Protein AF-A0A2E7N720-F1 (afdb_monomer_lite)

Radius of gyration: 13.12 Å; chains: 1; bounding box: 36×22×26 Å

Foldseek 3Di:
DDDPPCPQDHPPDPRVVVVCVVVVHDDDFDWDAACQGDIDTDDDQFCVPRDPDTDGRPDDDDDD

pLDDT: mean 86.06, std 16.61, range [36.75, 97.12]

Secondary structure (DSSP, 8-state):
-----TTTS-TTSHHHHHHHHTTT------EEE-TTS-EEE-SSSBSTTTSS--SBGGG-----

Sequence (64 aa):
MTGSHRNSAPENTVAAFDGALAKGMAIELDIQRTVDDHLVVVHDPTVDRTTYGSGKIAAICDMI

Structure (mmCIF, N/CA/C/O backbone):
data_AF-A0A2E7N720-F1
#
_entry.id   AF-A0A2E7N720-F1
#
loop_
_atom_site.group_PDB
_atom_site.id
_atom_site.type_symbol
_atom_site.label_atom_id
_atom_site.label_alt_id
_atom_site.label_comp_id
_atom_site.label_asym_id
_atom_site.label_entity_id
_atom_site.label_seq_id
_atom_site.pdbx_PDB_ins_code
_atom_site.Cartn_x
_atom_site.Cartn_y
_atom_site.Cartn_z
_atom_site.occupancy
_atom_site.B_iso_or_equiv
_atom_site.auth_seq_id
_atom_site.auth_comp_id
_atom_site.auth_asym_id
_atom_site.auth_atom_id
_atom_site.pdbx_PDB_model_num
ATOM 1 N N . MET A 1 1 ? 21.368 -7.664 4.813 1.00 39.31 1 MET A N 1
ATOM 2 C CA . MET A 1 1 ? 21.742 -6.894 3.608 1.00 39.31 1 MET A CA 1
ATOM 3 C C . MET A 1 1 ? 20.787 -5.706 3.538 1.00 39.31 1 MET A C 1
ATOM 5 O O . MET A 1 1 ? 19.694 -5.826 3.011 1.00 39.31 1 MET A O 1
ATOM 9 N N . THR A 1 2 ? 21.111 -4.621 4.242 1.00 36.75 2 THR A N 1
ATOM 10 C CA . THR A 1 2 ? 20.213 -3.480 4.495 1.00 36.75 2 THR A CA 1
ATOM 11 C C . THR A 1 2 ? 20.369 -2.441 3.386 1.00 36.75 2 THR A C 1
ATOM 13 O O . THR A 1 2 ? 21.191 -1.534 3.491 1.00 36.75 2 THR A O 1
ATOM 16 N N . GLY A 1 3 ? 19.624 -2.605 2.296 1.00 39.22 3 GLY A N 1
ATOM 17 C CA . GLY A 1 3 ? 19.576 -1.657 1.185 1.00 39.22 3 GLY A CA 1
ATOM 18 C C . GLY A 1 3 ? 18.193 -1.038 1.096 1.00 39.22 3 GLY A C 1
ATOM 19 O O . GLY A 1 3 ? 17.380 -1.465 0.290 1.00 39.22 3 GLY A O 1
ATOM 20 N N . SER A 1 4 ? 17.895 -0.052 1.940 1.00 46.28 4 SER A N 1
ATOM 21 C CA . SER A 1 4 ? 16.670 0.726 1.775 1.00 46.28 4 SER A CA 1
ATOM 22 C C . SER A 1 4 ? 16.802 1.510 0.459 1.00 46.28 4 SER A C 1
ATOM 24 O O . SER A 1 4 ? 17.535 2.498 0.391 1.00 46.28 4 SER A O 1
ATOM 26 N N . HIS A 1 5 ? 16.103 1.073 -0.592 1.00 51.47 5 HIS A N 1
ATOM 27 C CA . HIS A 1 5 ? 15.987 1.748 -1.893 1.00 51.47 5 HIS A CA 1
ATOM 28 C C . HIS A 1 5 ? 15.164 3.050 -1.826 1.00 51.47 5 HIS A C 1
ATOM 30 O O . HIS A 1 5 ? 14.559 3.462 -2.810 1.00 51.47 5 HIS A O 1
ATOM 36 N N . ARG A 1 6 ? 15.159 3.731 -0.674 1.00 51.91 6 ARG A N 1
ATOM 37 C CA . ARG A 1 6 ? 14.339 4.915 -0.369 1.00 51.91 6 ARG A CA 1
ATOM 38 C C . ARG A 1 6 ? 14.604 6.137 -1.258 1.00 51.91 6 ARG A C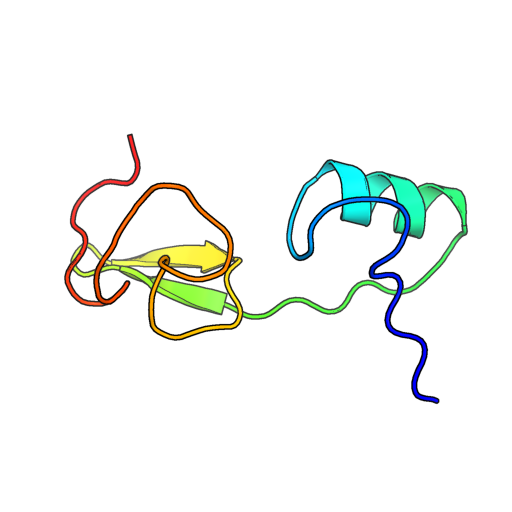 1
ATOM 40 O O . ARG A 1 6 ? 13.916 7.135 -1.114 1.00 51.91 6 ARG 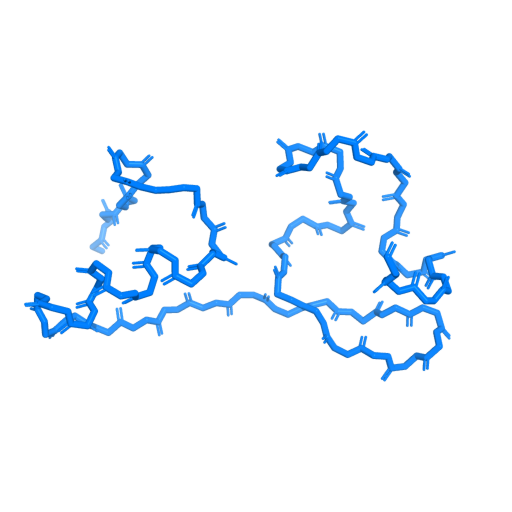A O 1
ATOM 47 N N . ASN A 1 7 ? 15.588 6.090 -2.157 1.00 58.03 7 ASN A N 1
ATOM 48 C CA . ASN A 1 7 ? 16.057 7.262 -2.901 1.00 58.03 7 ASN A CA 1
ATOM 49 C C . ASN A 1 7 ? 15.530 7.390 -4.340 1.00 58.03 7 ASN A C 1
ATOM 51 O O . ASN A 1 7 ? 15.907 8.344 -5.013 1.00 58.03 7 ASN A O 1
ATOM 55 N N . SER A 1 8 ? 14.708 6.463 -4.846 1.00 74.19 8 SER A N 1
ATOM 56 C CA . SER A 1 8 ? 14.221 6.532 -6.242 1.00 74.19 8 SER A CA 1
ATOM 57 C C . SER A 1 8 ? 12.716 6.770 -6.375 1.00 74.19 8 SER A C 1
ATOM 59 O O . SER A 1 8 ? 12.296 7.405 -7.336 1.00 74.19 8 SER A O 1
ATOM 61 N N . ALA A 1 9 ? 11.915 6.289 -5.426 1.00 85.75 9 ALA A N 1
ATOM 62 C CA . ALA A 1 9 ? 10.470 6.487 -5.365 1.00 85.75 9 ALA A CA 1
ATOM 63 C C . ALA A 1 9 ? 9.988 6.249 -3.920 1.00 85.75 9 ALA A C 1
ATOM 65 O O . ALA A 1 9 ? 10.703 5.584 -3.160 1.00 85.75 9 ALA A O 1
ATOM 66 N N . PRO A 1 10 ? 8.810 6.766 -3.524 1.00 87.75 10 PRO A N 1
ATOM 67 C CA . PRO A 1 10 ? 8.229 6.468 -2.219 1.00 87.75 10 PRO A CA 1
ATOM 68 C C . PRO A 1 10 ? 8.030 4.959 -2.026 1.00 87.75 10 PRO A C 1
ATOM 70 O O . PRO A 1 10 ? 7.735 4.237 -2.981 1.00 87.75 10 PRO A O 1
ATOM 73 N N . GLU A 1 11 ? 8.202 4.487 -0.791 1.00 85.94 11 GLU A N 1
ATOM 74 C CA . GLU A 1 11 ? 8.001 3.076 -0.439 1.00 85.94 11 GLU A CA 1
ATOM 75 C C . GLU A 1 11 ? 6.593 2.586 -0.810 1.00 85.94 11 GLU A C 1
ATOM 77 O O . GLU A 1 11 ? 5.648 3.374 -0.821 1.00 85.94 11 GLU A O 1
ATOM 82 N N . ASN A 1 12 ? 6.456 1.287 -1.102 1.00 90.25 12 ASN A N 1
ATOM 83 C CA . ASN A 1 12 ? 5.168 0.639 -1.382 1.00 90.25 12 ASN A CA 1
ATOM 84 C C . ASN A 1 12 ? 4.336 1.296 -2.505 1.00 90.25 12 ASN A C 1
ATOM 86 O O . ASN A 1 12 ? 3.111 1.216 -2.523 1.00 90.25 12 ASN A O 1
ATOM 90 N N . THR A 1 13 ? 5.008 1.921 -3.476 1.00 91.75 13 THR A N 1
ATOM 91 C CA . THR A 1 13 ? 4.382 2.461 -4.690 1.00 91.75 13 THR A CA 1
ATOM 92 C C . THR A 1 13 ? 4.711 1.615 -5.912 1.00 91.75 13 THR A C 1
ATOM 94 O O . THR A 1 13 ? 5.784 1.017 -6.003 1.00 91.75 13 THR A O 1
ATOM 97 N N . VAL A 1 14 ? 3.828 1.651 -6.915 1.00 93.06 14 VAL A N 1
ATOM 98 C CA . VAL A 1 14 ? 4.081 1.033 -8.228 1.00 93.06 14 VAL A CA 1
ATOM 99 C C . VAL A 1 14 ? 5.397 1.536 -8.829 1.00 93.06 14 VAL A C 1
ATOM 101 O O . VAL A 1 14 ? 6.182 0.736 -9.314 1.00 93.06 14 VAL A O 1
ATOM 104 N N . ALA A 1 15 ? 5.714 2.828 -8.692 1.00 93.06 15 ALA A N 1
ATOM 105 C CA . ALA A 1 15 ? 6.972 3.390 -9.185 1.00 93.06 15 ALA A CA 1
ATOM 106 C C . ALA A 1 15 ? 8.219 2.770 -8.519 1.00 93.06 15 ALA A C 1
ATOM 108 O O . ALA A 1 15 ? 9.235 2.548 -9.183 1.00 93.06 15 ALA A O 1
ATOM 109 N N . ALA A 1 16 ? 8.160 2.465 -7.217 1.00 91.50 16 ALA A N 1
ATOM 110 C CA . ALA A 1 16 ? 9.243 1.759 -6.533 1.00 91.50 16 ALA A CA 1
ATOM 111 C C . ALA A 1 16 ? 9.366 0.308 -7.021 1.00 91.50 16 ALA A C 1
ATOM 113 O O . ALA A 1 16 ? 10.482 -0.168 -7.249 1.00 91.50 16 ALA A O 1
ATOM 114 N N . PHE A 1 17 ? 8.234 -0.368 -7.230 1.00 93.00 17 PHE A N 1
ATOM 115 C CA . PHE A 1 17 ? 8.195 -1.735 -7.744 1.00 93.00 17 PHE A CA 1
ATOM 116 C C . PHE A 1 17 ? 8.706 -1.824 -9.184 1.00 93.00 17 PHE A C 1
ATOM 118 O O . PHE A 1 17 ? 9.568 -2.655 -9.457 1.00 93.00 17 PHE A O 1
ATOM 125 N N . ASP A 1 18 ? 8.297 -0.921 -10.072 1.00 94.12 18 ASP A N 1
ATOM 126 C CA . ASP A 1 18 ? 8.807 -0.830 -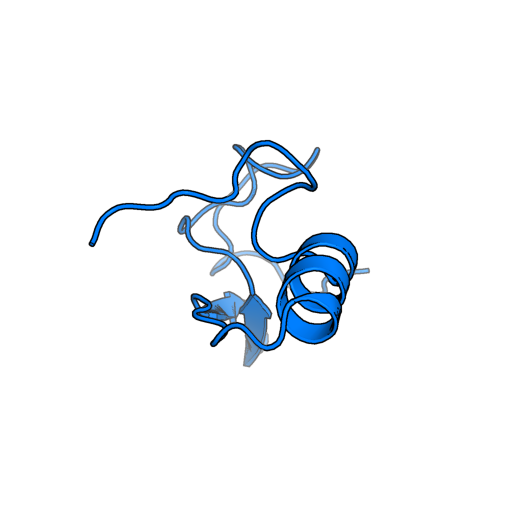11.444 1.00 94.12 18 ASP A CA 1
ATOM 127 C C . ASP A 1 18 ? 10.327 -0.626 -11.458 1.00 94.12 18 ASP A C 1
ATOM 129 O O . ASP A 1 18 ? 11.054 -1.283 -12.208 1.00 94.12 18 ASP A O 1
ATOM 133 N N . GLY A 1 19 ? 10.837 0.236 -10.571 1.00 91.81 19 GLY A N 1
ATOM 134 C CA . GLY A 1 19 ? 12.272 0.457 -10.407 1.00 91.81 19 GLY A CA 1
ATOM 135 C C . GLY A 1 19 ? 13.037 -0.779 -9.916 1.00 91.81 19 GLY A C 1
ATOM 136 O O . GLY A 1 19 ? 14.189 -0.975 -10.314 1.00 91.81 19 GLY A O 1
ATOM 137 N N . ALA A 1 20 ? 12.425 -1.608 -9.066 1.00 91.00 20 ALA A N 1
ATOM 138 C CA . ALA A 1 20 ? 12.994 -2.877 -8.610 1.00 91.00 20 ALA A CA 1
ATOM 139 C C . ALA A 1 20 ? 12.950 -3.949 -9.714 1.00 91.00 20 ALA A C 1
ATOM 141 O O . ALA A 1 20 ? 13.963 -4.609 -9.966 1.00 91.00 20 ALA A O 1
ATOM 142 N N . LEU A 1 21 ? 11.824 -4.060 -10.430 1.00 92.88 21 LEU A N 1
ATOM 143 C CA . LEU A 1 21 ? 11.635 -4.977 -11.558 1.00 92.88 21 LEU A CA 1
ATOM 144 C C . LEU A 1 21 ? 12.637 -4.701 -12.680 1.00 92.88 21 LEU A C 1
ATOM 146 O O . LEU A 1 21 ? 13.298 -5.624 -13.152 1.00 92.88 21 LEU A O 1
ATOM 150 N N . ALA A 1 22 ? 12.829 -3.431 -13.049 1.00 94.12 22 ALA A N 1
ATOM 151 C CA . ALA A 1 22 ? 13.797 -3.025 -14.070 1.00 94.12 22 ALA A CA 1
ATOM 152 C C . ALA A 1 22 ? 15.249 -3.405 -13.720 1.00 94.12 22 ALA A C 1
ATOM 154 O O . ALA A 1 22 ? 16.094 -3.527 -14.605 1.00 94.12 22 ALA A O 1
ATOM 155 N N . LYS A 1 23 ? 15.544 -3.601 -12.430 1.00 93.31 23 LYS A N 1
ATOM 156 C CA . LYS A 1 23 ? 16.860 -4.008 -11.919 1.00 93.31 23 LYS A CA 1
ATOM 157 C C . LYS A 1 23 ? 16.951 -5.510 -11.627 1.00 93.31 23 LYS A C 1
ATOM 159 O O . LYS A 1 23 ? 17.993 -5.960 -11.157 1.00 93.31 23 LYS A O 1
ATOM 164 N N . GLY A 1 24 ? 15.886 -6.278 -11.876 1.00 93.56 24 GLY A N 1
ATOM 165 C CA . GLY A 1 24 ? 15.825 -7.710 -11.570 1.00 93.56 24 GLY A CA 1
ATOM 166 C C . GLY A 1 24 ? 15.904 -8.015 -10.072 1.00 93.56 24 GLY A C 1
ATOM 167 O O . GLY A 1 24 ? 16.453 -9.045 -9.683 1.00 93.56 24 GLY A O 1
ATOM 168 N N . MET A 1 25 ? 15.422 -7.104 -9.224 1.00 93.12 25 MET A N 1
ATOM 169 C CA . MET A 1 25 ? 15.481 -7.243 -7.770 1.00 93.12 25 MET A CA 1
ATOM 170 C C . MET A 1 25 ? 14.218 -7.902 -7.214 1.00 93.12 25 MET A C 1
ATOM 172 O O . MET A 1 25 ? 13.126 -7.731 -7.752 1.00 93.12 25 MET A O 1
ATOM 176 N N . ALA A 1 26 ? 14.367 -8.626 -6.104 1.00 91.06 26 ALA A N 1
ATOM 177 C CA . ALA A 1 26 ? 13.226 -9.099 -5.330 1.00 91.06 26 ALA A CA 1
ATOM 178 C C . ALA A 1 26 ? 12.490 -7.918 -4.675 1.00 91.06 26 ALA A C 1
ATOM 180 O O . ALA A 1 26 ? 13.115 -6.926 -4.292 1.00 91.06 26 ALA A O 1
ATOM 181 N N . ILE A 1 27 ? 11.173 -8.055 -4.532 1.00 91.38 27 ILE A N 1
ATOM 182 C CA . ILE A 1 27 ? 10.302 -7.076 -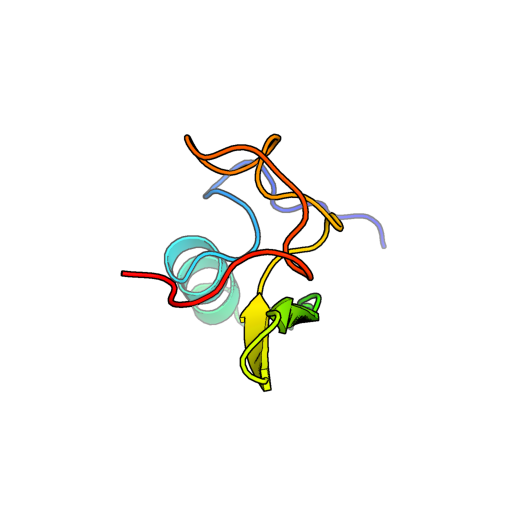3.880 1.00 91.38 27 ILE A CA 1
ATOM 183 C C . ILE A 1 27 ? 9.840 -7.663 -2.550 1.00 91.38 27 ILE A C 1
ATOM 185 O O . ILE A 1 27 ? 9.405 -8.812 -2.488 1.00 91.38 27 ILE A O 1
ATOM 189 N N . GLU A 1 28 ? 9.934 -6.857 -1.504 1.00 91.44 28 GLU A N 1
ATOM 190 C CA . GLU A 1 28 ? 9.301 -7.091 -0.214 1.00 91.44 28 GLU A CA 1
ATOM 191 C C . GLU A 1 28 ? 8.260 -5.984 0.001 1.00 91.44 28 GLU A C 1
ATOM 193 O O . GLU A 1 28 ? 8.426 -4.874 -0.514 1.00 91.44 28 GLU A O 1
ATOM 198 N N . LEU A 1 29 ? 7.140 -6.335 0.634 1.00 93.06 29 LEU A N 1
ATOM 199 C CA . LEU A 1 29 ? 6.035 -5.423 0.898 1.00 93.06 29 LEU A CA 1
ATOM 200 C C . LEU A 1 29 ? 5.319 -5.820 2.186 1.00 93.06 29 LEU A C 1
ATOM 202 O O . LEU A 1 29 ? 5.218 -7.005 2.514 1.00 93.06 29 LEU A O 1
ATOM 206 N N . ASP A 1 30 ? 4.752 -4.818 2.844 1.00 93.25 30 ASP A N 1
ATOM 207 C CA . ASP A 1 30 ? 3.955 -4.962 4.054 1.00 93.25 30 ASP A CA 1
ATOM 208 C C . ASP A 1 30 ? 2.477 -4.762 3.741 1.00 93.25 30 ASP A C 1
ATOM 210 O O . ASP A 1 30 ? 2.101 -3.835 3.017 1.00 93.25 30 ASP A O 1
ATOM 214 N N . ILE A 1 31 ? 1.629 -5.610 4.320 1.00 95.19 31 ILE A N 1
ATOM 215 C CA . ILE A 1 31 ? 0.178 -5.507 4.177 1.00 95.19 31 ILE A CA 1
ATOM 216 C C . ILE A 1 31 ? -0.482 -5.075 5.481 1.00 95.19 31 ILE A C 1
ATOM 218 O O . ILE A 1 31 ? -0.113 -5.512 6.571 1.00 95.19 31 ILE A O 1
ATOM 222 N N . GLN A 1 32 ? -1.522 -4.266 5.342 1.00 95.81 32 GLN A N 1
ATOM 223 C CA . GLN A 1 32 ? -2.454 -3.901 6.403 1.00 95.81 32 GLN A CA 1
ATOM 224 C C . GLN A 1 32 ? -3.881 -4.170 5.922 1.00 95.81 32 GLN A C 1
ATOM 226 O O . GLN A 1 32 ? -4.123 -4.369 4.729 1.00 95.81 32 GLN A O 1
ATOM 231 N N . ARG A 1 33 ? -4.834 -4.191 6.855 1.00 96.56 33 ARG A N 1
ATOM 232 C CA . ARG A 1 33 ? -6.250 -4.452 6.579 1.00 96.56 33 ARG A CA 1
ATOM 233 C C . ARG A 1 33 ? -7.112 -3.278 7.038 1.00 96.56 33 ARG A C 1
ATOM 235 O O . ARG A 1 33 ? -6.951 -2.799 8.161 1.00 96.56 33 ARG A O 1
ATOM 242 N N . THR A 1 34 ? -8.019 -2.83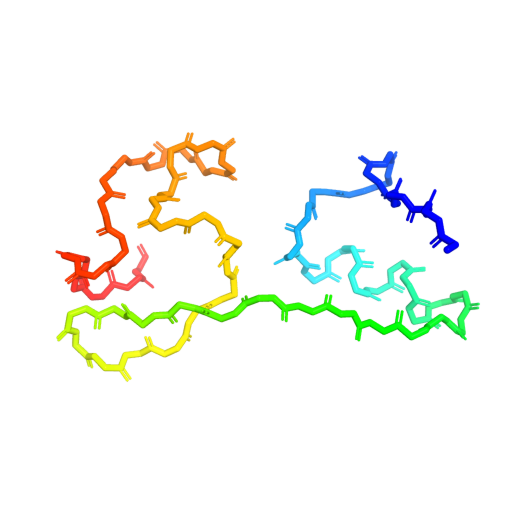5 6.177 1.00 96.31 34 THR A N 1
ATOM 243 C CA . THR A 1 34 ? -9.003 -1.780 6.458 1.00 96.31 34 THR A CA 1
ATOM 244 C C . THR A 1 34 ? -10.190 -2.308 7.272 1.00 96.31 34 THR A C 1
ATOM 246 O O . THR A 1 34 ? -10.331 -3.516 7.497 1.00 96.31 34 THR A O 1
ATOM 249 N N . VAL A 1 35 ? -11.072 -1.410 7.729 1.00 95.94 35 VAL A N 1
ATOM 250 C CA . VAL A 1 35 ? -12.249 -1.800 8.533 1.00 95.94 35 VAL A CA 1
ATOM 251 C C . VAL A 1 35 ? -13.254 -2.634 7.730 1.00 95.94 35 VAL A C 1
ATOM 253 O O . VAL A 1 35 ? -13.966 -3.462 8.295 1.00 95.94 35 VAL A O 1
ATOM 256 N N . ASP A 1 36 ? -13.272 -2.448 6.413 1.00 95.12 36 ASP A N 1
ATOM 257 C CA . ASP A 1 36 ? -14.143 -3.118 5.448 1.00 95.12 36 ASP A CA 1
ATOM 258 C C . ASP A 1 36 ? -13.469 -4.301 4.725 1.00 95.12 36 ASP A C 1
ATOM 260 O O . ASP A 1 36 ? -13.967 -4.765 3.705 1.00 95.12 36 ASP A O 1
ATOM 264 N N . ASP A 1 37 ? -12.384 -4.839 5.298 1.00 94.06 37 ASP A N 1
ATOM 265 C CA . ASP A 1 37 ? -11.700 -6.066 4.847 1.00 94.06 37 ASP A CA 1
ATOM 266 C C . ASP A 1 37 ? -10.941 -5.968 3.511 1.00 94.06 37 ASP A C 1
ATOM 268 O O . ASP A 1 37 ? -10.685 -6.973 2.847 1.00 94.06 37 ASP A O 1
ATOM 272 N N . HIS A 1 38 ? -10.507 -4.767 3.129 1.00 94.81 38 HIS A N 1
ATOM 273 C CA . HIS A 1 38 ? -9.567 -4.591 2.026 1.00 94.81 38 HIS A CA 1
ATOM 274 C C . HIS A 1 38 ? -8.121 -4.706 2.516 1.00 94.81 38 HIS A C 1
ATOM 276 O O . HIS A 1 38 ? -7.742 -4.175 3.565 1.00 94.81 38 HIS A O 1
ATOM 282 N N . LEU A 1 39 ? -7.289 -5.392 1.728 1.00 95.06 39 LEU A N 1
ATOM 283 C CA . LEU A 1 39 ? -5.843 -5.424 1.930 1.00 95.06 39 LEU A CA 1
ATOM 284 C C . LEU A 1 39 ? -5.197 -4.235 1.226 1.00 95.06 39 LEU A C 1
ATOM 286 O O . LEU A 1 39 ? -5.449 -3.988 0.047 1.00 95.06 39 LEU A O 1
ATOM 290 N N . VAL A 1 40 ? -4.326 -3.534 1.942 1.00 94.44 40 VAL A N 1
ATOM 291 C CA . VAL A 1 40 ? -3.584 -2.376 1.435 1.00 94.44 40 VAL A CA 1
ATOM 292 C C . VAL A 1 40 ? -2.096 -2.542 1.703 1.00 94.44 40 VAL A C 1
ATOM 294 O O . VAL A 1 40 ? -1.706 -3.184 2.677 1.00 94.44 40 VAL A O 1
ATOM 297 N N . VAL A 1 41 ? -1.263 -1.957 0.842 1.00 95.50 41 VAL A N 1
ATOM 298 C CA . VAL A 1 41 ? 0.197 -2.038 0.959 1.00 95.50 41 VAL A CA 1
ATOM 299 C C . VAL A 1 41 ? 0.726 -0.793 1.666 1.00 95.50 41 VAL A C 1
ATOM 301 O O . VAL A 1 41 ? 0.951 0.242 1.042 1.00 95.50 41 VAL A O 1
ATOM 304 N N . VAL A 1 42 ? 0.889 -0.881 2.984 1.00 94.62 42 VAL A N 1
ATOM 305 C CA . VAL A 1 42 ? 1.430 0.182 3.842 1.00 94.62 42 VAL A CA 1
ATOM 306 C C . VAL A 1 42 ? 2.161 -0.485 5.003 1.00 94.62 42 VAL A C 1
ATOM 308 O O . VAL A 1 42 ? 1.622 -1.390 5.626 1.00 94.62 42 VAL A O 1
ATOM 311 N N . HIS A 1 43 ? 3.374 -0.035 5.317 1.00 95.12 43 HIS A N 1
ATOM 312 C CA . HIS A 1 43 ? 4.141 -0.586 6.438 1.00 95.12 43 HIS A CA 1
ATOM 313 C C . HIS A 1 43 ? 3.525 -0.200 7.793 1.00 95.12 43 HIS A C 1
ATOM 315 O O . HIS A 1 43 ? 3.259 -1.047 8.647 1.00 95.12 43 HIS A O 1
ATOM 321 N N . ASP A 1 44 ? 3.274 1.093 7.992 1.00 95.62 44 ASP A N 1
ATOM 322 C CA . ASP A 1 44 ? 2.805 1.629 9.269 1.00 95.62 44 ASP A CA 1
ATOM 323 C C . ASP A 1 44 ? 1.326 1.280 9.533 1.00 95.62 44 ASP A C 1
ATOM 325 O O . ASP A 1 44 ? 0.542 1.136 8.598 1.00 95.62 44 ASP A O 1
ATOM 329 N N . PRO A 1 45 ? 0.885 1.213 10.805 1.00 96.44 45 PRO A N 1
ATOM 330 C CA . PRO A 1 45 ? -0.527 1.001 11.143 1.00 96.44 45 PRO A CA 1
ATOM 331 C C . PRO A 1 45 ? -1.412 2.237 10.880 1.00 96.44 45 PRO A C 1
ATOM 333 O O . PRO A 1 45 ? -2.635 2.179 11.054 1.00 96.44 45 PRO A O 1
ATOM 336 N N . THR A 1 46 ? -0.805 3.368 10.516 1.00 96.44 46 THR A N 1
ATOM 337 C CA . THR A 1 46 ? -1.462 4.630 10.163 1.00 96.44 46 THR A CA 1
ATOM 338 C C . THR A 1 46 ? -0.978 5.114 8.799 1.00 96.44 46 THR A C 1
ATOM 340 O O . THR A 1 46 ? 0.072 4.694 8.317 1.00 96.44 46 THR A O 1
ATOM 343 N N . VAL A 1 47 ? -1.737 6.012 8.173 1.00 95.06 47 VAL A N 1
ATOM 344 C CA . VAL A 1 47 ? -1.401 6.566 6.846 1.00 95.06 47 VAL A CA 1
ATOM 345 C C . VAL A 1 47 ? -0.557 7.851 6.915 1.00 95.06 47 VAL A C 1
ATOM 347 O O . VAL A 1 47 ? -0.100 8.356 5.891 1.00 95.06 47 VAL A O 1
ATOM 350 N N . ASP A 1 48 ? -0.328 8.370 8.122 1.00 96.25 48 ASP A N 1
ATOM 351 C CA . ASP A 1 48 ? 0.156 9.727 8.404 1.00 96.25 48 ASP A CA 1
ATOM 352 C C . ASP A 1 48 ? 1.560 10.026 7.847 1.00 96.25 48 ASP A C 1
ATOM 354 O O . ASP A 1 48 ? 1.856 11.157 7.469 1.00 96.25 48 ASP A O 1
ATOM 358 N N . ARG A 1 49 ? 2.460 9.032 7.824 1.00 95.19 49 ARG A N 1
ATOM 359 C CA . ARG A 1 49 ? 3.867 9.234 7.426 1.00 95.19 49 ARG A CA 1
ATOM 360 C C . ARG A 1 49 ? 4.059 9.289 5.909 1.00 95.19 49 ARG A C 1
ATOM 362 O O . ARG A 1 49 ? 4.977 9.959 5.439 1.00 95.19 49 ARG A O 1
ATOM 369 N N . THR A 1 50 ? 3.263 8.534 5.156 1.00 93.56 50 THR A N 1
ATOM 370 C CA . THR A 1 50 ? 3.506 8.250 3.728 1.00 93.56 50 THR A CA 1
ATOM 371 C C . THR A 1 50 ? 2.409 8.770 2.806 1.00 93.56 50 THR A C 1
ATOM 373 O O . THR A 1 50 ? 2.536 8.660 1.587 1.00 93.56 50 THR A O 1
ATOM 376 N N . THR A 1 51 ? 1.353 9.364 3.360 1.00 91.19 51 THR A N 1
ATOM 377 C CA . THR A 1 51 ? 0.231 9.929 2.604 1.00 91.19 51 THR A CA 1
ATOM 378 C C . THR A 1 51 ? -0.129 11.319 3.134 1.00 91.19 51 THR A C 1
ATOM 380 O O . THR A 1 51 ? 0.405 11.771 4.142 1.00 91.19 51 THR A O 1
ATOM 383 N N . TYR A 1 52 ? -1.060 12.001 2.466 1.00 93.44 52 TYR A N 1
ATOM 384 C CA . TYR A 1 52 ? -1.659 13.241 2.978 1.00 93.44 52 TYR A CA 1
ATOM 385 C C . TYR A 1 52 ? -2.837 12.999 3.938 1.00 93.44 52 TYR A C 1
ATOM 387 O O . TYR A 1 52 ? -3.414 13.956 4.452 1.00 93.44 52 TYR A O 1
ATOM 395 N N . GLY A 1 53 ? -3.229 11.740 4.143 1.00 91.88 53 GLY A N 1
ATOM 396 C CA . GLY A 1 53 ? -4.279 11.357 5.078 1.00 91.88 53 GLY A CA 1
ATOM 397 C C . GLY A 1 53 ? -3.782 11.313 6.521 1.00 91.88 53 GLY A C 1
ATOM 398 O O . GLY A 1 53 ? -2.595 11.460 6.804 1.00 91.88 53 GLY A O 1
ATOM 399 N N . SER A 1 54 ? -4.707 11.065 7.447 1.00 94.69 54 SER A N 1
ATOM 400 C CA . SER A 1 54 ? -4.368 10.793 8.845 1.00 94.69 54 SER A CA 1
ATOM 401 C C . SER A 1 54 ? -5.303 9.746 9.443 1.00 94.69 54 SER A C 1
ATOM 403 O O . SER A 1 54 ? -6.479 9.682 9.081 1.00 94.69 54 SER A O 1
ATOM 405 N N . GLY A 1 55 ? -4.787 8.938 10.366 1.00 95.38 55 GLY A N 1
ATOM 406 C CA . GLY A 1 55 ? -5.553 7.943 11.111 1.00 95.38 55 GLY A CA 1
ATOM 407 C C . GLY A 1 55 ? -5.085 6.503 10.907 1.00 95.38 55 GLY A C 1
ATOM 408 O O . GLY A 1 55 ? -4.206 6.195 10.103 1.00 95.38 55 GLY A O 1
ATOM 409 N N . LYS A 1 56 ? -5.681 5.598 11.693 1.00 97.12 56 LYS A N 1
ATOM 410 C CA . LYS A 1 56 ? -5.385 4.158 11.667 1.00 97.12 56 LYS A CA 1
ATOM 411 C C . LYS A 1 56 ? -6.018 3.499 10.452 1.00 97.12 56 LYS A C 1
ATOM 413 O O . LYS A 1 56 ? -7.216 3.654 10.245 1.00 97.12 56 LYS A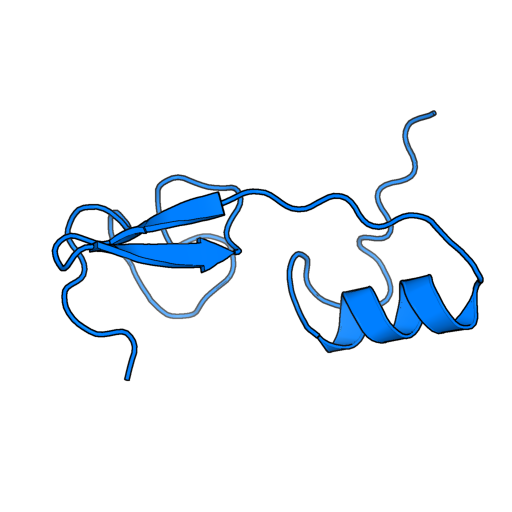 O 1
ATOM 418 N N . ILE A 1 57 ? -5.258 2.656 9.759 1.00 95.75 57 ILE A N 1
ATOM 419 C CA . ILE A 1 57 ? -5.752 1.896 8.600 1.00 95.75 57 ILE A CA 1
ATOM 420 C C . ILE A 1 57 ? -6.950 1.020 8.985 1.00 95.75 57 ILE A C 1
ATOM 422 O O . ILE A 1 57 ? -7.966 1.026 8.300 1.00 95.75 57 ILE A O 1
ATOM 426 N N . ALA A 1 58 ? -6.893 0.370 10.151 1.00 96.25 58 ALA A N 1
ATOM 427 C CA . ALA A 1 58 ? -7.976 -0.468 10.675 1.00 96.25 58 ALA A CA 1
ATOM 428 C C . ALA A 1 58 ? -9.288 0.288 10.997 1.00 96.25 58 ALA A C 1
ATOM 430 O O . ALA A 1 58 ? -10.264 -0.336 11.402 1.00 96.25 58 ALA A O 1
ATOM 431 N N . ALA A 1 59 ? -9.308 1.619 10.871 1.00 94.44 59 ALA A N 1
ATOM 432 C CA . ALA A 1 59 ? -10.491 2.458 11.058 1.00 94.44 59 ALA A CA 1
ATOM 433 C C . ALA A 1 59 ? -10.959 3.146 9.760 1.00 94.44 59 ALA A C 1
ATOM 435 O O . ALA A 1 59 ? -11.941 3.884 9.794 1.00 94.44 59 ALA A O 1
ATOM 436 N N . ILE A 1 60 ? -10.268 2.929 8.637 1.00 90.94 60 ILE A N 1
ATOM 437 C CA . ILE A 1 60 ? -10.629 3.486 7.330 1.00 90.94 60 ILE A CA 1
ATOM 438 C C . ILE A 1 60 ? -11.607 2.529 6.648 1.00 90.94 60 ILE A C 1
ATOM 440 O O . ILE A 1 60 ? -11.346 1.327 6.598 1.00 90.94 60 ILE A O 1
ATOM 444 N N . CYS A 1 61 ? -12.716 3.076 6.150 1.00 74.06 61 CYS A N 1
ATOM 445 C CA . CYS A 1 61 ? -13.706 2.408 5.308 1.00 74.06 61 CYS A CA 1
ATOM 446 C C . CYS A 1 61 ? -13.624 3.077 3.935 1.00 74.06 61 CYS A C 1
ATOM 448 O O . CYS A 1 61 ? -13.761 4.299 3.885 1.00 74.06 61 CYS A O 1
ATOM 450 N N . ASP A 1 62 ? -13.397 2.296 2.879 1.00 64.62 62 ASP A N 1
ATOM 451 C CA . ASP A 1 62 ? -13.153 2.749 1.506 1.00 64.62 62 ASP A CA 1
ATOM 452 C C . ASP A 1 62 ? -11.890 3.628 1.315 1.00 64.62 62 ASP A C 1
ATOM 454 O O . ASP A 1 62 ? -11.723 4.693 1.908 1.00 64.62 62 ASP A O 1
ATOM 458 N N . MET A 1 63 ? -10.978 3.190 0.442 1.00 59.62 63 MET A N 1
ATOM 459 C CA . MET A 1 63 ? -9.867 4.006 -0.071 1.00 59.62 63 MET A CA 1
ATOM 460 C C . MET A 1 63 ? -10.278 4.541 -1.449 1.00 59.62 63 MET A C 1
ATOM 462 O O . MET A 1 63 ? -9.945 3.925 -2.462 1.00 59.62 63 MET A O 1
ATOM 466 N N . ILE A 1 64 ? -11.045 5.638 -1.483 1.00 48.25 64 ILE A N 1
ATOM 467 C CA . ILE A 1 64 ? -11.399 6.356 -2.724 1.00 48.25 64 ILE A CA 1
ATOM 468 C C . ILE A 1 64 ? -10.483 7.565 -2.902 1.00 48.25 64 ILE A C 1
ATOM 470 O O . ILE A 1 64 ? -10.434 8.402 -1.972 1.00 48.25 64 ILE A O 1
#